Protein AF-A0A5S9MI30-F1 (afdb_monomer_lite)

pLDDT: mean 82.64, std 12.12, range [57.66, 96.75]

Sequence (80 aa):
MIQVYEYTHQNELVRPIVVFERDDEGNYIIPDQCTTIAPPNNPSFFYKAAFDVEKQQWYESATQEYIDSLKPPAPARQMI

InterPro domains:
  IPR059834 YomQ, N-terminal domain [PF27183] (1-69)

Radius of gyration: 19.16 Å; chains: 1; bounding box: 52×16×63 Å

Organism: Bacillus safensis (NCBI:txid561879)

Structure (mmCIF, N/CA/C/O backbone):
data_AF-A0A5S9MI30-F1
#
_entry.id   AF-A0A5S9MI30-F1
#
loop_
_atom_site.group_PDB
_atom_site.id
_atom_site.type_symbol
_atom_site.label_atom_id
_atom_site.label_alt_id
_atom_site.label_comp_id
_atom_site.label_asym_id
_atom_site.label_entity_id
_atom_site.label_seq_id
_atom_site.pdbx_PDB_ins_code
_atom_site.Cartn_x
_atom_site.Cartn_y
_atom_site.Cartn_z
_atom_site.occupancy
_atom_site.B_iso_or_equiv
_atom_site.auth_seq_id
_atom_site.auth_comp_id
_atom_site.auth_asym_id
_atom_site.auth_atom_id
_atom_site.pdbx_PDB_model_num
ATOM 1 N N . MET A 1 1 ? 14.151 0.206 -9.607 1.00 90.88 1 MET A N 1
ATOM 2 C CA . MET A 1 1 ? 13.216 -0.412 -8.654 1.00 90.88 1 MET A CA 1
ATOM 3 C C . MET A 1 1 ? 12.327 0.666 -8.067 1.00 90.88 1 MET A C 1
ATOM 5 O O . MET A 1 1 ? 12.797 1.793 -7.922 1.00 90.88 1 MET A O 1
ATOM 9 N N . ILE A 1 2 ? 11.083 0.331 -7.751 1.00 95.81 2 ILE A N 1
ATOM 10 C CA . ILE A 1 2 ? 10.161 1.185 -6.996 1.00 95.81 2 ILE A CA 1
ATOM 11 C C . ILE A 1 2 ? 9.621 0.389 -5.808 1.00 95.81 2 ILE A C 1
ATOM 13 O O . ILE A 1 2 ? 9.430 -0.821 -5.916 1.00 95.81 2 ILE A O 1
ATOM 17 N N . GLN A 1 3 ? 9.416 1.054 -4.674 1.00 94.19 3 GLN A N 1
ATOM 18 C CA . GLN A 1 3 ? 8.702 0.468 -3.547 1.00 94.19 3 GLN A CA 1
ATOM 19 C C . GLN A 1 3 ? 7.218 0.804 -3.677 1.00 94.19 3 GLN A C 1
ATOM 21 O O . GLN A 1 3 ? 6.861 1.963 -3.880 1.00 94.19 3 GLN A O 1
ATOM 26 N N . VAL A 1 4 ? 6.375 -0.211 -3.545 1.00 95.38 4 VAL A N 1
ATOM 27 C CA . VAL A 1 4 ? 4.916 -0.086 -3.503 1.00 95.38 4 VAL A CA 1
ATOM 28 C C . VAL A 1 4 ? 4.392 -0.770 -2.247 1.00 95.38 4 VAL A C 1
ATOM 30 O O . VAL A 1 4 ? 5.120 -1.504 -1.579 1.00 95.38 4 VAL A O 1
ATOM 33 N N . TYR A 1 5 ? 3.142 -0.505 -1.905 1.00 93.19 5 TYR A N 1
ATOM 34 C CA . TYR A 1 5 ? 2.504 -0.962 -0.681 1.00 93.19 5 TYR A CA 1
ATOM 35 C C . TYR A 1 5 ? 1.314 -1.840 -1.045 1.00 93.19 5 TYR A C 1
ATOM 37 O O . TYR A 1 5 ? 0.370 -1.365 -1.674 1.00 93.19 5 TYR A O 1
ATOM 45 N N . GLU A 1 6 ? 1.404 -3.114 -0.676 1.00 93.75 6 GLU A N 1
ATOM 46 C CA . GLU A 1 6 ? 0.376 -4.134 -0.886 1.00 93.75 6 GLU A CA 1
ATOM 47 C C . GLU A 1 6 ? -0.737 -3.962 0.153 1.00 93.75 6 GLU A C 1
ATOM 49 O O . GLU A 1 6 ? -0.446 -3.772 1.341 1.00 93.75 6 GLU A O 1
ATOM 54 N N . TYR A 1 7 ? -1.994 -4.037 -0.280 1.00 92.12 7 TYR A N 1
ATOM 55 C CA . TYR A 1 7 ? -3.170 -4.012 0.586 1.00 92.12 7 TYR A CA 1
ATOM 56 C C . TYR A 1 7 ? -4.146 -5.160 0.283 1.00 92.12 7 TYR A C 1
ATOM 58 O O . TYR A 1 7 ? -4.153 -5.720 -0.807 1.00 92.12 7 TYR A O 1
ATOM 66 N N . THR A 1 8 ? -4.964 -5.547 1.264 1.00 90.00 8 THR A N 1
ATOM 67 C CA . THR A 1 8 ? -5.960 -6.626 1.124 1.00 90.00 8 THR A CA 1
ATOM 68 C C . THR A 1 8 ? -7.176 -6.183 0.301 1.00 90.00 8 THR A C 1
ATOM 70 O O . THR A 1 8 ? -7.334 -5.011 -0.030 1.00 90.00 8 THR A O 1
ATOM 73 N N . HIS A 1 9 ? -8.110 -7.095 0.000 1.00 87.88 9 HIS A N 1
ATOM 74 C CA . HIS A 1 9 ? -9.398 -6.723 -0.620 1.00 87.88 9 HIS A CA 1
ATOM 75 C C . HIS A 1 9 ? -10.258 -5.809 0.270 1.00 87.88 9 HIS A C 1
ATOM 77 O O . HIS A 1 9 ? -11.156 -5.130 -0.217 1.00 87.88 9 HIS A O 1
ATOM 83 N N . GLN A 1 10 ? -9.981 -5.795 1.572 1.00 86.19 10 GLN A N 1
ATOM 84 C CA . GLN A 1 10 ? -10.560 -4.906 2.574 1.00 86.19 10 GLN A CA 1
ATOM 85 C C . GLN A 1 10 ? -9.756 -3.602 2.718 1.00 86.19 10 GLN A C 1
ATOM 87 O O . GLN A 1 10 ? -10.028 -2.796 3.606 1.00 86.19 10 GLN A O 1
ATOM 92 N N . ASN A 1 11 ? -8.783 -3.394 1.828 1.00 88.62 11 ASN A N 1
ATOM 93 C CA . ASN A 1 11 ? -7.857 -2.275 1.766 1.00 88.62 11 ASN A CA 1
ATOM 94 C C . ASN A 1 11 ? -6.878 -2.165 2.941 1.00 88.62 11 ASN A C 1
ATOM 96 O O . ASN A 1 11 ? -6.289 -1.109 3.140 1.00 88.62 11 ASN A O 1
ATOM 100 N N . GLU A 1 12 ? -6.662 -3.223 3.717 1.00 87.88 12 GLU A N 1
ATOM 101 C CA . GLU A 1 12 ? -5.742 -3.193 4.858 1.00 87.88 12 GLU A CA 1
ATOM 102 C C . GLU A 1 12 ? -4.292 -3.321 4.385 1.00 87.88 12 GLU A C 1
ATOM 104 O O . GLU A 1 12 ? -3.993 -4.181 3.560 1.00 87.88 12 GLU A O 1
ATOM 109 N N . LEU A 1 13 ? -3.381 -2.497 4.909 1.00 88.44 13 LEU A N 1
ATOM 110 C CA . LEU A 1 13 ? -1.956 -2.570 4.581 1.00 88.44 13 LEU A CA 1
ATOM 111 C C . LEU A 1 13 ? -1.379 -3.938 4.969 1.0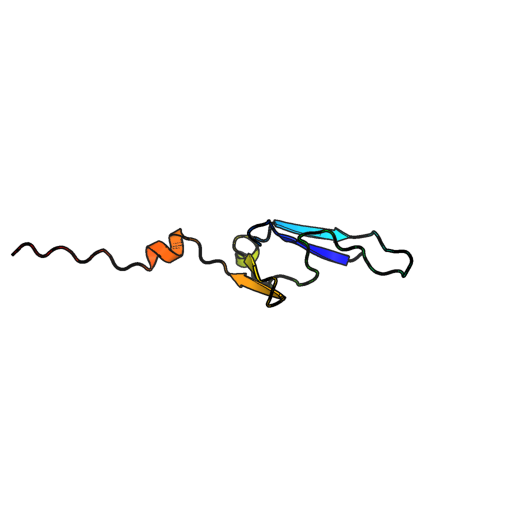0 88.44 13 LEU A C 1
ATOM 113 O O . LEU A 1 13 ? -1.446 -4.342 6.127 1.00 88.44 13 LEU A O 1
ATOM 117 N N . VAL A 1 14 ? -0.738 -4.608 4.013 1.00 89.50 14 VAL A N 1
ATOM 118 C CA . VAL A 1 14 ? -0.056 -5.889 4.231 1.00 89.50 14 VAL A CA 1
ATOM 119 C C . VAL A 1 14 ? 1.434 -5.659 4.461 1.00 89.50 14 VAL A C 1
ATOM 121 O O . VAL A 1 14 ? 1.963 -5.986 5.523 1.00 89.50 14 VAL A O 1
ATOM 124 N N . ARG A 1 15 ? 2.140 -5.112 3.462 1.00 89.38 15 ARG A N 1
ATOM 125 C CA . ARG A 1 15 ? 3.595 -4.887 3.509 1.00 89.38 15 ARG A CA 1
ATOM 126 C C . ARG A 1 15 ? 4.088 -4.016 2.349 1.00 89.38 15 ARG A C 1
ATOM 128 O O . ARG A 1 15 ? 3.432 -3.941 1.310 1.00 89.38 15 ARG A O 1
ATOM 135 N N . PRO A 1 16 ? 5.276 -3.403 2.473 1.00 91.62 16 PRO A N 1
ATOM 136 C CA . PRO A 1 16 ? 5.988 -2.877 1.319 1.00 91.62 16 PRO A CA 1
ATOM 137 C C . PRO A 1 16 ? 6.564 -4.017 0.463 1.00 91.62 16 PRO A C 1
ATOM 139 O O . PRO A 1 16 ? 7.135 -4.975 0.991 1.00 91.62 16 PRO A O 1
ATOM 142 N N . ILE A 1 17 ? 6.475 -3.883 -0.857 1.00 94.00 17 ILE A N 1
ATOM 143 C CA . ILE A 1 17 ? 7.122 -4.764 -1.836 1.00 94.00 17 ILE A CA 1
ATOM 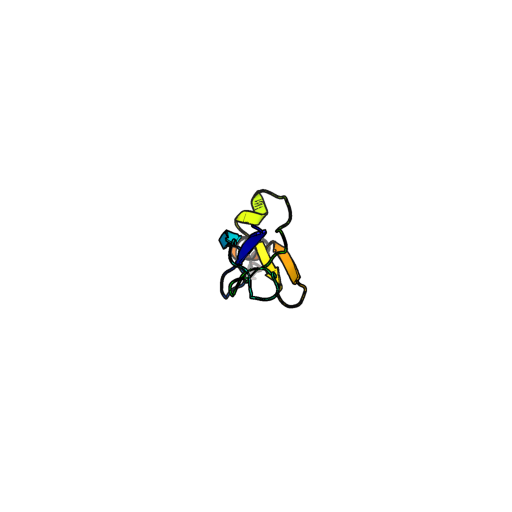144 C C . ILE A 1 17 ? 7.940 -3.930 -2.826 1.00 94.00 17 ILE A C 1
ATOM 146 O O . ILE A 1 17 ? 7.651 -2.757 -3.068 1.00 94.00 17 ILE A O 1
ATOM 150 N N . VAL A 1 18 ? 8.983 -4.529 -3.401 1.00 96.12 18 VAL A N 1
ATOM 151 C CA . VAL A 1 18 ? 9.846 -3.865 -4.385 1.00 96.12 18 VAL A CA 1
ATOM 152 C C . VAL A 1 18 ? 9.553 -4.421 -5.771 1.00 96.12 18 VAL A C 1
ATOM 154 O O . VAL A 1 18 ? 9.696 -5.618 -6.007 1.00 96.12 18 VAL A O 1
ATOM 157 N N . VAL A 1 19 ? 9.183 -3.536 -6.692 1.00 96.06 19 VAL A N 1
ATOM 158 C CA . VAL A 1 19 ? 8.923 -3.857 -8.096 1.00 96.06 19 VAL A CA 1
ATOM 159 C C . VAL A 1 19 ? 10.150 -3.501 -8.932 1.00 96.06 19 VAL A C 1
ATOM 161 O O . VAL A 1 19 ? 10.702 -2.394 -8.856 1.00 96.06 19 VAL A O 1
ATOM 164 N N . PHE A 1 20 ? 10.585 -4.464 -9.741 1.00 95.94 20 PHE A N 1
ATOM 165 C CA . PHE A 1 20 ? 11.699 -4.319 -10.681 1.00 95.94 20 PHE A CA 1
ATOM 166 C C . PHE A 1 20 ? 11.238 -4.327 -12.138 1.00 95.94 20 PHE A C 1
ATOM 168 O O . PHE A 1 20 ? 11.916 -3.737 -12.978 1.00 95.94 20 PHE A O 1
ATOM 175 N N . GLU A 1 21 ? 10.104 -4.973 -12.410 1.00 96.12 21 GLU A N 1
ATOM 176 C CA . GLU A 1 21 ? 9.561 -5.163 -13.750 1.00 96.12 21 GLU A CA 1
ATOM 177 C C . GLU A 1 21 ? 9.054 -3.848 -14.351 1.00 96.12 21 GLU A C 1
ATOM 179 O O . GLU A 1 21 ? 8.532 -2.976 -13.645 1.00 96.12 21 GLU A O 1
ATOM 184 N N . ARG A 1 22 ? 9.255 -3.703 -15.661 1.00 96.06 22 ARG A N 1
AT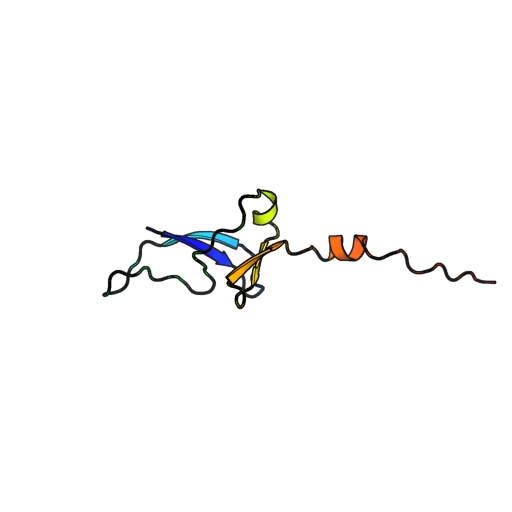OM 185 C CA . ARG A 1 22 ? 8.836 -2.549 -16.452 1.00 96.06 22 ARG A CA 1
ATOM 186 C C . ARG A 1 22 ? 8.168 -3.013 -17.738 1.00 96.06 22 ARG A C 1
ATOM 188 O O . ARG A 1 22 ? 8.526 -4.071 -18.248 1.00 96.06 22 ARG A O 1
ATOM 195 N N . ASP A 1 23 ? 7.233 -2.216 -18.234 1.00 95.25 23 ASP A N 1
ATOM 196 C CA . ASP A 1 23 ? 6.617 -2.405 -19.546 1.00 95.25 23 ASP A CA 1
ATOM 197 C C . ASP A 1 23 ? 7.561 -1.982 -20.690 1.00 95.25 23 ASP A C 1
ATOM 199 O O . ASP A 1 23 ? 8.675 -1.493 -20.462 1.00 95.25 23 ASP A O 1
ATOM 203 N N . ASP A 1 24 ? 7.108 -2.166 -21.933 1.00 96.75 24 ASP A N 1
ATOM 204 C CA . ASP A 1 24 ? 7.855 -1.795 -23.143 1.00 96.75 24 ASP A CA 1
ATOM 205 C C . ASP A 1 24 ? 8.097 -0.276 -23.272 1.00 96.75 24 ASP A C 1
ATOM 207 O O . ASP A 1 24 ? 9.009 0.152 -23.982 1.00 96.75 24 ASP A O 1
ATOM 211 N N . GLU A 1 25 ? 7.319 0.549 -22.566 1.00 96.25 25 GLU A N 1
ATOM 212 C CA . GLU A 1 25 ? 7.463 2.010 -22.515 1.00 96.25 25 GLU A CA 1
ATOM 213 C C . GLU A 1 25 ? 8.407 2.467 -21.383 1.00 96.25 25 GLU A C 1
ATOM 215 O O . GLU A 1 25 ? 8.786 3.639 -21.304 1.00 96.25 25 GLU A O 1
ATOM 220 N N . GLY A 1 26 ? 8.850 1.540 -20.527 1.00 93.69 26 GLY A N 1
ATOM 221 C CA . GLY A 1 26 ? 9.752 1.780 -19.406 1.00 93.69 26 GLY A CA 1
ATOM 222 C C . GLY A 1 26 ? 9.065 2.178 -18.094 1.00 93.69 26 GLY A C 1
ATOM 223 O O . GLY A 1 26 ? 9.773 2.514 -17.134 1.00 93.69 26 GLY A O 1
ATOM 224 N N . ASN A 1 27 ? 7.734 2.124 -18.009 1.00 94.94 27 ASN A N 1
ATOM 225 C CA . ASN A 1 27 ? 6.988 2.355 -16.772 1.00 94.94 27 ASN A CA 1
ATOM 226 C C . ASN A 1 27 ? 7.007 1.104 -15.891 1.00 94.94 27 ASN A C 1
ATOM 228 O O . ASN A 1 27 ? 7.060 -0.019 -16.381 1.00 94.94 27 ASN A O 1
ATOM 232 N N . TYR A 1 28 ? 6.963 1.280 -14.569 1.00 95.38 28 TYR A N 1
ATOM 233 C CA . TYR A 1 28 ? 6.893 0.140 -13.652 1.00 95.38 28 TYR A CA 1
ATOM 234 C C . TYR A 1 28 ? 5.519 -0.526 -13.705 1.00 95.38 28 TYR A C 1
ATOM 236 O O . TYR A 1 28 ? 4.501 0.150 -13.564 1.00 95.38 28 TYR A O 1
ATOM 244 N N . ILE A 1 29 ? 5.510 -1.854 -13.819 1.00 95.31 29 ILE A N 1
ATOM 245 C CA . ILE A 1 29 ? 4.282 -2.651 -13.775 1.00 95.31 29 ILE A CA 1
ATOM 246 C C . ILE A 1 29 ? 3.885 -2.830 -12.309 1.00 95.31 29 ILE A C 1
ATOM 248 O O . ILE A 1 29 ? 4.460 -3.642 -11.585 1.00 95.31 29 ILE A O 1
ATOM 252 N N . ILE A 1 30 ? 2.940 -2.013 -11.846 1.00 94.06 30 ILE A N 1
ATOM 253 C CA . ILE A 1 30 ? 2.440 -2.074 -10.471 1.00 94.06 30 ILE A CA 1
ATOM 254 C C . ILE A 1 30 ? 1.450 -3.245 -10.363 1.00 94.06 30 ILE A C 1
ATOM 256 O O . ILE A 1 30 ? 0.492 -3.274 -11.136 1.00 94.06 30 ILE A O 1
ATOM 260 N N . PRO A 1 31 ? 1.654 -4.205 -9.439 1.00 93.25 31 PRO A N 1
ATOM 261 C CA . PRO A 1 31 ? 0.714 -5.304 -9.245 1.00 93.25 31 PRO A CA 1
ATOM 262 C C . PRO A 1 31 ? -0.668 -4.815 -8.805 1.00 93.25 31 PRO A C 1
ATOM 264 O O . PRO A 1 31 ? -0.811 -3.714 -8.266 1.00 93.25 31 PRO A O 1
ATOM 267 N N . ASP A 1 32 ? -1.679 -5.66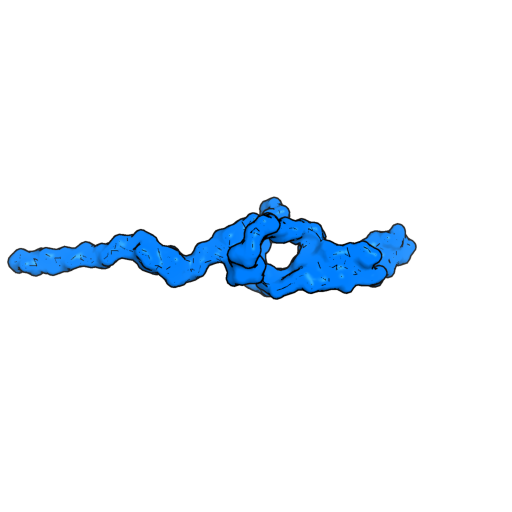4 -8.985 1.00 92.56 32 ASP A N 1
ATOM 268 C CA . ASP A 1 32 ? -3.004 -5.402 -8.425 1.00 92.56 32 ASP A CA 1
ATOM 269 C C . ASP A 1 32 ? -2.932 -5.285 -6.893 1.00 92.56 32 ASP A C 1
ATOM 271 O O . ASP A 1 32 ? -2.016 -5.811 -6.252 1.00 92.56 32 ASP A O 1
ATOM 275 N N . GLN A 1 33 ? -3.873 -4.544 -6.311 1.00 93.69 33 GLN A N 1
ATOM 276 C CA . GLN A 1 33 ? -3.914 -4.240 -4.876 1.00 93.69 33 GLN A CA 1
ATOM 277 C C . GLN A 1 33 ? -2.613 -3.651 -4.307 1.00 93.69 33 GLN A C 1
ATOM 279 O O . GLN A 1 33 ? -2.288 -3.822 -3.131 1.00 93.69 33 GLN A O 1
ATOM 284 N N . CYS A 1 34 ? -1.850 -2.945 -5.140 1.00 94.12 34 CYS A N 1
ATOM 285 C CA . CYS A 1 34 ? -0.678 -2.199 -4.714 1.00 94.12 34 CYS A CA 1
ATOM 286 C C . CYS A 1 34 ? -0.859 -0.708 -4.983 1.00 94.12 34 CYS A C 1
ATOM 288 O O . CYS A 1 34 ? -1.520 -0.290 -5.933 1.00 94.12 34 CYS A O 1
ATOM 290 N N . THR A 1 35 ? -0.244 0.116 -4.140 1.00 93.25 35 THR A N 1
ATOM 291 C CA . THR A 1 35 ? -0.184 1.568 -4.330 1.00 93.25 35 THR A CA 1
ATOM 292 C C . THR A 1 35 ? 1.245 2.075 -4.196 1.00 93.25 35 THR A C 1
ATOM 294 O O . THR A 1 35 ? 2.034 1.566 -3.403 1.00 93.25 35 THR A O 1
ATOM 297 N N . THR A 1 36 ? 1.599 3.097 -4.967 1.00 93.88 36 THR A N 1
ATOM 298 C CA . THR A 1 36 ? 2.877 3.817 -4.832 1.00 93.88 36 THR A CA 1
ATOM 299 C C . THR A 1 36 ? 2.853 4.825 -3.679 1.00 93.88 36 THR A C 1
ATOM 301 O O . THR A 1 36 ? 3.882 5.410 -3.343 1.00 93.88 36 THR A O 1
ATOM 304 N N . ILE A 1 37 ? 1.689 5.035 -3.058 1.00 91.75 37 ILE A N 1
ATOM 305 C CA . ILE A 1 37 ? 1.487 6.004 -1.984 1.00 91.75 37 ILE A CA 1
ATOM 306 C C . ILE A 1 37 ? 1.954 5.402 -0.668 1.00 91.75 37 ILE A C 1
ATOM 308 O O . ILE A 1 37 ? 1.427 4.388 -0.211 1.00 91.75 37 ILE A O 1
ATOM 312 N N . ALA A 1 38 ? 2.924 6.055 -0.035 1.00 88.62 38 ALA A N 1
ATOM 313 C CA . ALA A 1 38 ? 3.411 5.633 1.266 1.00 88.62 38 ALA A CA 1
ATOM 314 C C . ALA A 1 38 ? 2.369 5.880 2.368 1.00 88.62 38 ALA A C 1
ATOM 316 O O . ALA A 1 38 ? 1.770 6.960 2.406 1.00 88.62 38 ALA A O 1
ATOM 317 N N . PRO A 1 39 ? 2.171 4.923 3.293 1.00 85.50 39 PRO A N 1
ATOM 318 C CA . PRO A 1 39 ? 1.447 5.195 4.520 1.00 85.50 39 PRO A CA 1
ATOM 319 C C . PRO A 1 39 ? 2.189 6.274 5.320 1.00 85.50 39 PRO A C 1
ATOM 321 O O . PRO A 1 39 ? 3.412 6.416 5.196 1.00 85.50 39 PRO A O 1
ATOM 324 N N . PRO A 1 40 ? 1.472 7.060 6.137 1.00 81.75 40 PRO A N 1
ATOM 325 C CA . PRO A 1 40 ? 2.096 8.079 6.965 1.00 81.75 40 PRO A CA 1
ATOM 326 C C . PRO A 1 40 ? 3.157 7.448 7.872 1.00 81.75 40 PRO A C 1
ATOM 328 O O . PRO A 1 40 ? 3.001 6.326 8.353 1.00 81.75 40 PRO A O 1
ATOM 331 N N . ASN A 1 41 ? 4.249 8.185 8.094 1.00 74.62 41 ASN A N 1
ATOM 332 C CA . ASN A 1 41 ? 5.442 7.720 8.804 1.00 74.62 41 ASN A CA 1
ATOM 333 C C . ASN A 1 41 ? 5.214 7.645 10.325 1.00 74.62 41 ASN A C 1
ATOM 335 O O . ASN A 1 41 ? 5.831 8.365 11.107 1.00 74.62 41 ASN A O 1
ATOM 339 N N . ASN A 1 42 ? 4.263 6.812 10.736 1.00 68.88 42 ASN A N 1
ATOM 340 C CA . ASN A 1 42 ? 3.912 6.554 12.117 1.00 68.88 42 ASN A CA 1
ATOM 341 C C . ASN A 1 42 ? 3.961 5.031 12.335 1.00 68.88 42 ASN A C 1
ATOM 343 O O . ASN A 1 42 ? 3.237 4.305 11.654 1.00 68.88 42 ASN A O 1
ATOM 347 N N . PRO A 1 43 ? 4.800 4.513 13.250 1.00 66.56 43 PRO A N 1
ATOM 348 C CA . PRO A 1 43 ? 4.990 3.071 13.428 1.00 66.56 43 PRO A CA 1
ATOM 349 C C . PRO A 1 43 ? 3.692 2.306 13.729 1.00 66.56 43 PRO A C 1
ATOM 351 O O . PRO A 1 43 ? 3.581 1.134 13.377 1.00 66.56 43 PRO A O 1
ATOM 354 N N . SER A 1 44 ? 2.688 2.965 14.315 1.00 65.50 44 SER A N 1
ATOM 355 C CA . SER A 1 44 ? 1.377 2.366 14.593 1.00 65.50 44 SER A CA 1
ATOM 356 C C . SER A 1 44 ? 0.519 2.141 13.342 1.00 65.50 44 SER A C 1
ATOM 358 O O . SER A 1 44 ? -0.329 1.249 13.344 1.00 65.50 44 SER A O 1
ATOM 360 N N . PHE A 1 45 ? 0.743 2.900 12.261 1.00 68.12 45 PHE A N 1
ATOM 361 C CA . PHE A 1 45 ? -0.037 2.772 11.024 1.00 68.12 45 PHE A CA 1
ATOM 362 C C . PHE A 1 45 ? 0.231 1.450 10.307 1.00 68.12 45 PHE A C 1
ATOM 364 O O . PHE A 1 45 ? -0.676 0.910 9.687 1.00 68.12 45 PHE A O 1
ATOM 371 N N . PHE A 1 46 ? 1.424 0.866 10.451 1.00 64.44 46 PHE A N 1
ATOM 372 C CA . PHE A 1 46 ? 1.743 -0.417 9.814 1.00 64.44 46 PHE A CA 1
ATOM 373 C C . PHE A 1 46 ? 0.811 -1.567 10.223 1.00 64.44 46 PHE A C 1
ATOM 375 O O . PHE A 1 46 ? 0.701 -2.537 9.486 1.00 64.44 46 PHE A O 1
ATOM 382 N N . TYR A 1 47 ? 0.122 -1.448 11.362 1.00 63.53 47 TYR A N 1
ATOM 383 C CA . TYR A 1 47 ? -0.762 -2.490 11.887 1.00 63.53 47 TYR A CA 1
ATOM 384 C C . TYR A 1 47 ? -2.256 -2.181 11.732 1.00 63.53 47 TYR A C 1
ATOM 386 O O . TYR A 1 47 ? -3.079 -3.040 12.031 1.00 63.53 47 TYR A O 1
ATOM 394 N N . LYS A 1 48 ? -2.619 -0.951 11.344 1.00 72.12 48 LYS A N 1
ATOM 395 C CA . LYS A 1 48 ? -4.012 -0.463 11.337 1.00 72.12 48 LYS A CA 1
ATOM 396 C C . LYS A 1 48 ? -4.297 0.521 10.201 1.00 72.12 48 LYS A C 1
ATOM 398 O O . LYS A 1 48 ? -5.168 1.372 10.335 1.00 72.12 48 LYS A O 1
ATOM 403 N N . ALA A 1 49 ? -3.526 0.496 9.121 1.00 79.94 49 ALA A N 1
ATOM 404 C CA . ALA A 1 49 ? -3.771 1.372 7.985 1.00 79.94 49 ALA A CA 1
ATOM 405 C C . ALA A 1 49 ? -4.727 0.696 7.005 1.00 79.94 49 ALA A C 1
ATOM 407 O O . ALA A 1 49 ? -4.484 -0.436 6.588 1.00 79.94 49 ALA A O 1
ATOM 408 N N . ALA A 1 50 ? -5.766 1.419 6.603 1.00 85.12 50 ALA A N 1
ATOM 409 C CA . ALA A 1 50 ? -6.600 1.055 5.471 1.00 85.12 50 ALA A CA 1
ATOM 410 C C . ALA A 1 50 ? -6.442 2.095 4.351 1.00 85.12 50 ALA A C 1
ATOM 412 O O . ALA A 1 50 ? -6.240 3.284 4.617 1.00 85.12 50 ALA A O 1
ATOM 413 N N . PHE A 1 51 ? -6.479 1.644 3.101 1.00 87.75 51 PHE A N 1
ATOM 414 C CA . PHE A 1 51 ? -6.308 2.473 1.916 1.00 87.75 51 PHE A CA 1
ATOM 415 C C . PHE A 1 51 ? -7.669 2.858 1.329 1.00 87.75 51 PHE A C 1
ATOM 417 O O . PHE A 1 51 ? -8.465 2.022 0.913 1.00 87.75 51 PHE A O 1
ATOM 424 N N . ASP A 1 52 ? -7.962 4.150 1.285 1.00 86.62 52 ASP A N 1
ATOM 425 C CA . ASP A 1 52 ? -9.124 4.669 0.574 1.00 86.62 52 ASP A CA 1
ATOM 426 C C . ASP A 1 52 ? -8.745 4.807 -0.908 1.00 86.62 52 ASP A C 1
ATOM 428 O O . ASP A 1 52 ? -8.021 5.731 -1.282 1.00 86.62 52 ASP A O 1
ATOM 432 N N . VAL A 1 53 ? -9.192 3.858 -1.741 1.00 85.81 53 VAL A N 1
ATOM 433 C CA . VAL A 1 53 ? -8.879 3.813 -3.182 1.00 85.81 53 VAL A CA 1
ATOM 434 C C . VAL A 1 53 ? -9.457 5.024 -3.918 1.00 85.81 53 VAL A C 1
ATOM 436 O O . VAL A 1 53 ? -8.826 5.529 -4.846 1.00 85.81 53 VAL A O 1
ATOM 439 N N . GLU A 1 54 ? -10.616 5.533 -3.496 1.00 87.88 54 GLU A N 1
ATOM 440 C CA . GLU A 1 54 ? -11.252 6.694 -4.127 1.00 87.88 54 GLU A CA 1
ATOM 441 C C . GLU A 1 54 ? -10.483 7.982 -3.819 1.00 87.88 54 GLU A C 1
ATOM 443 O O . GLU A 1 54 ? -10.269 8.814 -4.700 1.00 87.88 54 GLU A O 1
ATOM 448 N N . LYS A 1 55 ? -10.029 8.139 -2.571 1.00 87.88 55 LYS A N 1
ATOM 449 C CA . LYS A 1 55 ? -9.269 9.316 -2.126 1.00 87.88 55 LYS A CA 1
ATOM 450 C C . LYS A 1 55 ? -7.759 9.181 -2.298 1.00 87.88 55 LYS A C 1
ATOM 452 O O . LYS A 1 55 ? -7.046 10.150 -2.047 1.00 87.88 55 LYS A O 1
ATOM 457 N N . GLN A 1 56 ? -7.280 8.005 -2.701 1.00 89.81 56 GLN A N 1
ATOM 458 C CA . GLN A 1 56 ? -5.860 7.680 -2.829 1.00 89.81 56 GLN A CA 1
ATOM 459 C C . GLN A 1 56 ? -5.076 8.031 -1.548 1.00 89.81 56 GLN A C 1
ATOM 461 O O . GLN A 1 56 ? -4.029 8.674 -1.592 1.00 89.81 56 GLN A O 1
ATOM 466 N N . GLN A 1 57 ? -5.599 7.642 -0.379 1.00 88.31 57 GLN A N 1
ATOM 467 C CA . GLN A 1 57 ? -4.998 7.994 0.912 1.00 88.31 57 GLN A CA 1
ATOM 468 C C . GLN A 1 57 ? -5.072 6.856 1.929 1.00 88.31 57 GLN A C 1
ATOM 470 O O . GLN A 1 57 ? -6.036 6.096 1.977 1.00 88.31 57 GLN A O 1
ATOM 475 N N . TRP A 1 58 ? -4.078 6.802 2.810 1.00 86.31 58 TRP A N 1
ATOM 476 C CA . TRP A 1 58 ? -4.098 5.930 3.978 1.00 86.31 58 TRP A CA 1
ATOM 477 C C . TRP A 1 58 ? -4.815 6.608 5.140 1.00 86.31 58 TRP A C 1
ATOM 479 O O . TRP A 1 58 ? -4.548 7.771 5.446 1.00 86.31 58 TRP A O 1
ATOM 489 N N . TYR A 1 59 ? -5.680 5.869 5.825 1.00 82.81 59 TYR A N 1
ATOM 490 C CA . TYR A 1 59 ? -6.318 6.305 7.061 1.00 82.81 59 TYR A CA 1
ATOM 491 C C . TYR A 1 59 ? -6.118 5.267 8.162 1.00 82.81 59 TYR A C 1
ATOM 493 O O . TYR A 1 59 ? -5.934 4.078 7.900 1.00 82.81 59 TYR A O 1
ATOM 501 N N . GLU A 1 60 ? -6.128 5.732 9.410 1.00 75.12 60 GLU A N 1
ATOM 502 C CA . GLU A 1 60 ? -6.092 4.837 10.559 1.00 75.12 60 GLU A CA 1
ATOM 503 C C . GLU A 1 60 ? -7.454 4.144 10.659 1.00 75.12 60 GLU A C 1
ATOM 505 O O . GLU A 1 60 ? -8.477 4.784 10.916 1.00 75.12 60 GLU A O 1
ATOM 510 N N . SER A 1 61 ? -7.491 2.837 10.414 1.00 67.69 61 SER A N 1
ATOM 511 C CA . SER A 1 61 ? -8.668 2.033 10.694 1.00 67.69 61 SER A CA 1
ATOM 512 C C . SER A 1 61 ? -8.798 1.918 12.211 1.00 67.69 61 SER A C 1
ATOM 514 O O . SER A 1 61 ? -7.991 1.262 12.879 1.00 67.69 61 SER A O 1
ATOM 516 N N . ALA A 1 62 ? -9.818 2.563 12.771 1.00 63.28 62 ALA A N 1
ATOM 517 C CA . ALA A 1 62 ? -10.223 2.300 14.140 1.00 63.28 62 ALA A CA 1
ATOM 518 C C . ALA A 1 62 ? -10.612 0.818 14.251 1.00 63.28 62 ALA A C 1
ATOM 520 O O . ALA A 1 62 ? -11.470 0.341 13.508 1.00 63.28 62 ALA A O 1
ATOM 521 N N . THR A 1 63 ? -9.979 0.075 15.162 1.00 69.44 63 THR A N 1
ATOM 522 C CA . THR A 1 63 ? -10.384 -1.313 15.415 1.00 69.44 63 THR A CA 1
ATOM 523 C C . THR A 1 63 ? -11.814 -1.326 15.943 1.00 69.44 63 THR A C 1
ATOM 525 O O . THR A 1 63 ? -12.210 -0.426 16.687 1.00 69.44 63 THR A O 1
ATOM 528 N N . GLN A 1 64 ? -12.584 -2.368 15.617 1.00 64.69 64 GLN A N 1
ATOM 529 C CA . GLN A 1 64 ? -13.926 -2.539 16.184 1.00 64.69 64 GLN A CA 1
ATOM 530 C C . GLN A 1 64 ? -13.886 -2.499 17.721 1.00 64.69 64 GLN A C 1
ATOM 532 O O . GLN A 1 64 ? -14.750 -1.895 18.338 1.00 64.69 64 GLN A O 1
ATOM 537 N N . GLU A 1 65 ? -12.823 -3.031 18.332 1.00 66.94 65 GLU A N 1
ATOM 538 C CA . GLU A 1 65 ? -12.560 -2.945 19.773 1.00 66.94 65 GLU A CA 1
ATOM 539 C C . GLU A 1 65 ? -12.440 -1.498 20.291 1.00 66.94 65 GLU A C 1
ATOM 541 O O . GLU A 1 65 ? -13.044 -1.156 21.306 1.00 66.94 65 GLU A O 1
ATOM 546 N N . TYR A 1 66 ? -11.719 -0.621 19.582 1.00 68.00 66 TYR A N 1
ATOM 547 C CA . TYR A 1 66 ? -11.639 0.799 19.933 1.00 68.00 66 TYR A CA 1
ATOM 548 C C . TYR A 1 66 ? -13.008 1.475 19.791 1.00 68.00 66 TYR A C 1
ATOM 550 O O . TYR A 1 66 ? -13.443 2.181 20.698 1.00 68.00 66 TYR A O 1
ATOM 558 N N . ILE A 1 67 ? -13.729 1.201 18.702 1.00 69.38 67 ILE A N 1
ATOM 559 C CA . ILE A 1 67 ? -15.086 1.720 18.479 1.00 69.38 67 ILE A CA 1
ATOM 560 C C . ILE A 1 67 ? -16.045 1.256 19.588 1.00 69.38 67 ILE A C 1
ATOM 562 O O . ILE A 1 67 ? -16.824 2.058 20.098 1.00 69.38 67 ILE A O 1
ATOM 566 N N . ASP A 1 68 ? -15.990 -0.015 19.991 1.00 72.00 68 ASP A N 1
ATOM 567 C CA . ASP A 1 68 ? -16.810 -0.553 21.079 1.00 72.00 68 ASP A CA 1
ATOM 568 C C . ASP A 1 68 ? -16.419 0.027 22.445 1.00 72.00 68 ASP A C 1
ATOM 570 O O . ASP A 1 68 ? -17.305 0.286 23.254 1.00 72.00 68 ASP A O 1
ATOM 574 N N . SER A 1 69 ? -15.139 0.336 22.686 1.00 73.88 69 SER A N 1
ATOM 575 C CA . SER A 1 69 ? -14.702 1.032 23.910 1.00 73.88 69 SER A CA 1
ATOM 576 C C . SER A 1 69 ? -15.226 2.469 24.026 1.00 73.88 69 SER A C 1
ATOM 578 O O . SER A 1 69 ? -15.368 2.986 25.133 1.00 73.88 69 SER A O 1
ATOM 580 N N . LEU A 1 70 ? -15.537 3.113 22.894 1.00 76.00 70 LEU A N 1
ATOM 581 C CA . LEU A 1 70 ? -16.140 4.447 22.859 1.00 76.00 70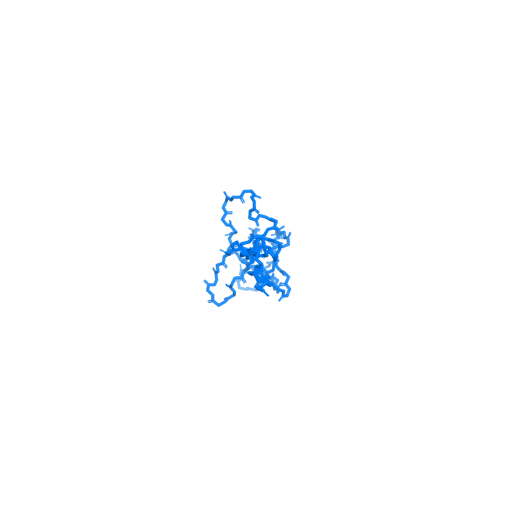 LEU A CA 1
ATOM 582 C C . LEU A 1 70 ? -17.653 4.411 23.109 1.00 76.00 70 LEU A C 1
ATOM 584 O O . LEU A 1 70 ? -18.251 5.463 23.350 1.00 76.00 70 LEU A O 1
ATOM 588 N N . LYS A 1 71 ? -18.299 3.236 23.041 1.00 77.75 71 LYS A N 1
ATOM 589 C CA . LYS A 1 71 ? -19.733 3.138 23.315 1.00 77.75 71 LYS A CA 1
ATOM 590 C C . LYS A 1 71 ? -19.965 3.367 24.810 1.00 77.75 71 LYS A C 1
ATOM 592 O O . LYS A 1 71 ? -19.397 2.645 25.631 1.00 77.75 71 LYS A O 1
ATOM 597 N N . PRO A 1 72 ? -20.811 4.341 25.193 1.00 72.06 72 PRO A N 1
ATOM 598 C CA . PRO A 1 72 ? -21.194 4.486 26.586 1.00 72.06 72 PRO A CA 1
ATOM 599 C C . PRO A 1 72 ? -21.857 3.184 27.059 1.00 72.06 72 PRO A C 1
ATOM 601 O O . PRO A 1 72 ? -22.558 2.538 26.268 1.00 72.06 72 PRO A O 1
ATOM 60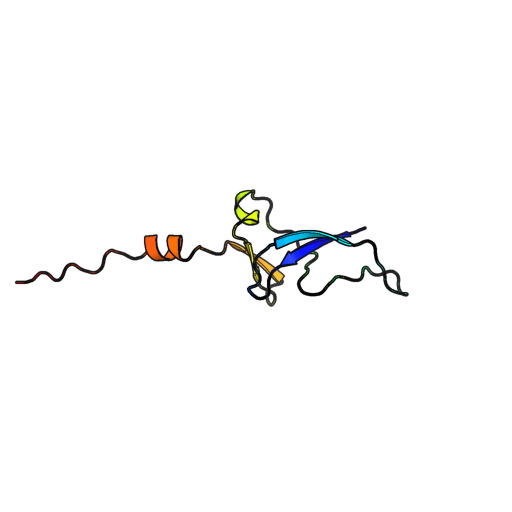4 N N . PRO A 1 73 ? -21.659 2.779 28.327 1.00 67.00 73 PRO A N 1
ATOM 605 C CA . PRO A 1 73 ? -22.354 1.623 28.867 1.00 67.00 73 PRO A CA 1
ATOM 606 C C . PRO A 1 73 ? -23.857 1.820 28.667 1.00 67.00 73 PRO A C 1
ATOM 608 O O . PRO A 1 73 ? -24.377 2.922 28.867 1.00 67.00 73 PRO A O 1
ATOM 611 N N . ALA A 1 74 ? -24.540 0.759 28.225 1.00 65.81 74 ALA A N 1
ATOM 612 C CA . ALA A 1 74 ? -25.981 0.783 28.011 1.00 65.81 74 ALA A CA 1
ATOM 613 C C . ALA A 1 74 ? -26.663 1.400 29.244 1.00 65.81 74 ALA A C 1
ATOM 615 O O . ALA A 1 74 ? -26.282 1.047 30.366 1.00 65.81 74 ALA A O 1
ATOM 616 N N . PRO A 1 75 ? -27.628 2.325 29.068 1.00 65.31 75 PRO A N 1
ATOM 617 C CA . PRO A 1 75 ? -28.266 2.981 30.196 1.00 65.31 75 PRO A CA 1
ATOM 618 C C . PRO A 1 75 ? -28.809 1.898 31.120 1.00 65.31 75 PRO A C 1
ATOM 620 O O . PRO A 1 75 ? -29.611 1.058 30.699 1.00 65.31 75 PRO A O 1
ATOM 623 N N . ALA A 1 76 ? -28.324 1.887 32.365 1.00 60.00 76 ALA A N 1
ATOM 624 C CA . ALA A 1 76 ? -28.857 1.012 33.387 1.00 60.00 76 ALA A CA 1
ATOM 625 C C . ALA A 1 76 ? -30.362 1.268 33.418 1.00 60.00 76 ALA A C 1
ATOM 627 O O . ALA A 1 76 ? -30.802 2.393 33.663 1.00 60.00 76 ALA A O 1
ATOM 628 N N . ARG A 1 77 ? -31.152 0.242 33.086 1.00 63.56 77 ARG A N 1
ATOM 629 C CA . ARG A 1 77 ? -32.597 0.253 33.290 1.00 63.56 77 ARG A CA 1
ATOM 630 C C . ARG A 1 77 ? -32.779 0.523 34.780 1.00 63.56 77 ARG A C 1
ATOM 632 O O . ARG A 1 77 ? -32.619 -0.388 35.587 1.00 63.56 77 ARG A O 1
ATOM 639 N N . GLN A 1 78 ? -33.032 1.779 35.141 1.00 59.03 78 GLN A N 1
ATOM 640 C CA . GLN A 1 78 ? -33.437 2.141 36.484 1.00 59.03 78 GLN A CA 1
ATOM 641 C C . GLN A 1 78 ? -34.812 1.502 36.651 1.00 59.03 78 GLN A C 1
ATOM 643 O O . GLN A 1 78 ? -35.821 2.041 36.199 1.00 59.03 78 GLN A O 1
ATOM 648 N N . MET A 1 79 ? -34.822 0.275 37.170 1.00 57.66 79 MET A N 1
ATOM 649 C CA . MET A 1 79 ? -36.040 -0.366 37.629 1.00 57.66 79 MET A CA 1
ATOM 650 C C . MET A 1 79 ? -36.488 0.455 38.836 1.00 57.66 79 MET A C 1
ATOM 652 O O . MET A 1 79 ? -35.843 0.430 39.885 1.00 57.66 79 MET A O 1
ATOM 656 N N . ILE A 1 80 ? -37.489 1.299 38.584 1.00 65.31 80 ILE A N 1
ATOM 657 C CA . ILE A 1 80 ? -38.320 1.956 39.593 1.00 65.31 80 ILE A CA 1
ATOM 658 C C . ILE A 1 80 ? -39.267 0.941 40.225 1.00 65.31 80 ILE A C 1
ATOM 660 O O . ILE A 1 80 ? -39.656 -0.016 39.515 1.00 65.31 80 ILE A O 1
#

Foldseek 3Di:
DAWKWAADPQQQTDGIDDFDDADPVRHTDADPRIGSDDAPPDPVCNHAWGADPVVRYIDGHDPVVNVVVPDDPDPPPPPD

Secondary structure (DSSP, 8-state):
-EEEEEE-TT-BEEEEEEE--B-TTS-B-PPTTEESSPPPS-TTGGGTEEEETTTTEEEE---HHHHHHTSPPPPP----